Protein AF-A0AAQ6ADZ8-F1 (afdb_monomer)

Structure (mmCIF, N/CA/C/O backbone):
data_AF-A0AAQ6ADZ8-F1
#
_entry.id   AF-A0AAQ6ADZ8-F1
#
loop_
_atom_site.group_PDB
_atom_site.id
_atom_site.type_symbol
_atom_site.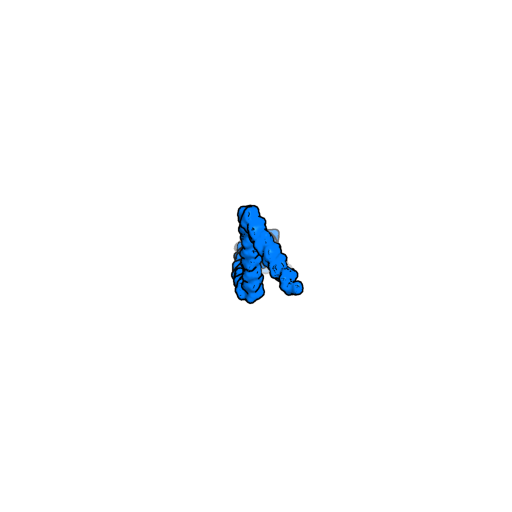label_atom_id
_atom_site.label_alt_id
_atom_site.label_comp_id
_atom_site.label_asym_id
_atom_site.label_entity_id
_atom_site.label_seq_id
_atom_site.pdbx_PDB_ins_code
_atom_site.Cartn_x
_atom_site.Cartn_y
_atom_site.Cartn_z
_atom_site.occupancy
_atom_site.B_iso_or_equiv
_atom_site.auth_seq_id
_atom_site.auth_comp_id
_atom_site.auth_asym_id
_atom_site.auth_atom_id
_atom_site.pdbx_PDB_model_num
ATOM 1 N N . ASP A 1 1 ? 62.504 -9.519 -76.474 1.00 48.78 1 ASP A N 1
ATOM 2 C CA . ASP A 1 1 ? 61.884 -9.305 -75.152 1.00 48.78 1 ASP A CA 1
ATOM 3 C C . ASP A 1 1 ? 61.407 -7.869 -75.028 1.00 48.78 1 ASP A C 1
ATOM 5 O O . ASP A 1 1 ? 62.224 -6.962 -74.942 1.00 48.78 1 ASP A O 1
ATOM 9 N N . LEU A 1 2 ? 60.096 -7.641 -75.142 1.00 58.28 2 LEU A N 1
ATOM 10 C CA . LEU A 1 2 ? 59.491 -6.314 -74.985 1.00 58.28 2 LEU A CA 1
ATOM 11 C C . LEU A 1 2 ? 58.977 -6.178 -73.548 1.00 58.28 2 LEU A C 1
ATOM 13 O O . LEU A 1 2 ? 58.287 -7.070 -73.057 1.00 58.28 2 LEU A O 1
ATOM 17 N N . SER A 1 3 ? 59.354 -5.081 -72.883 1.00 64.06 3 SER A N 1
ATOM 18 C CA . SER A 1 3 ? 59.008 -4.794 -71.485 1.00 64.06 3 SER A CA 1
ATOM 19 C C . SER A 1 3 ? 57.480 -4.812 -71.264 1.00 64.06 3 SER A C 1
ATOM 21 O O . SER A 1 3 ? 56.755 -4.289 -72.120 1.00 64.06 3 SER A O 1
ATOM 23 N N . PRO A 1 4 ? 56.974 -5.351 -70.133 1.00 62.41 4 PRO A N 1
ATOM 24 C CA . PRO A 1 4 ? 55.538 -5.474 -69.835 1.00 62.41 4 PRO A CA 1
ATOM 25 C C . PRO A 1 4 ? 54.748 -4.158 -69.904 1.00 62.41 4 PRO A C 1
ATOM 27 O O . PRO A 1 4 ? 53.533 -4.170 -70.097 1.00 62.41 4 PRO A O 1
ATOM 30 N N . ASP A 1 5 ? 55.434 -3.022 -69.796 1.00 61.78 5 ASP A N 1
ATOM 31 C CA . ASP A 1 5 ? 54.820 -1.696 -69.761 1.00 61.78 5 ASP A CA 1
ATOM 32 C C . ASP A 1 5 ? 54.239 -1.247 -71.111 1.00 61.78 5 ASP A C 1
ATOM 34 O O . ASP A 1 5 ? 53.386 -0.359 -71.153 1.00 61.78 5 ASP A O 1
ATOM 38 N N . TYR A 1 6 ? 54.634 -1.875 -72.226 1.00 58.81 6 TYR A N 1
ATOM 39 C CA . TYR A 1 6 ? 54.190 -1.447 -73.557 1.00 58.81 6 TYR A CA 1
ATOM 40 C C . TYR A 1 6 ? 52.703 -1.752 -73.820 1.00 58.81 6 TYR A C 1
ATOM 42 O O . TYR A 1 6 ? 52.016 -0.975 -74.481 1.00 58.81 6 TYR A O 1
ATOM 50 N N . PHE A 1 7 ? 52.163 -2.828 -73.235 1.00 56.88 7 PHE A N 1
ATOM 51 C CA . PHE A 1 7 ? 50.757 -3.218 -73.421 1.00 56.88 7 PHE A CA 1
ATOM 52 C C . PHE A 1 7 ? 49.764 -2.379 -72.606 1.00 56.88 7 PHE A C 1
ATOM 54 O O . PHE A 1 7 ? 48.568 -2.383 -72.900 1.00 56.88 7 PHE A O 1
ATOM 61 N N . SER A 1 8 ? 50.238 -1.629 -71.610 1.00 57.22 8 SER A N 1
ATOM 62 C CA . SER A 1 8 ? 49.377 -0.757 -70.802 1.00 57.22 8 SER A CA 1
ATOM 63 C C . SER A 1 8 ? 48.988 0.529 -71.536 1.00 57.22 8 SER A C 1
ATOM 65 O O . SER A 1 8 ? 47.927 1.093 -71.274 1.00 57.22 8 SER A O 1
ATOM 67 N N . ILE A 1 9 ? 49.816 0.994 -72.477 1.00 58.06 9 ILE A N 1
ATOM 68 C CA . ILE A 1 9 ? 49.636 2.298 -73.132 1.00 58.06 9 ILE A CA 1
ATOM 69 C C . ILE A 1 9 ? 48.675 2.194 -74.326 1.00 58.06 9 ILE A C 1
ATOM 71 O O . ILE A 1 9 ? 47.894 3.111 -74.560 1.00 58.06 9 ILE A O 1
ATOM 75 N N . THR A 1 10 ? 48.652 1.062 -75.037 1.00 57.38 10 THR A N 1
ATOM 76 C CA . THR A 1 10 ? 47.863 0.882 -76.274 1.00 57.38 10 THR A CA 1
ATOM 77 C C . THR A 1 10 ? 46.384 0.556 -76.045 1.00 57.38 10 THR A C 1
ATOM 79 O O . THR A 1 10 ? 45.618 0.474 -77.004 1.00 57.38 10 THR A O 1
ATOM 82 N N . SER A 1 11 ? 45.957 0.353 -74.797 1.00 66.56 11 SER A N 1
ATOM 83 C CA . SER A 1 11 ? 44.555 0.063 -74.497 1.00 66.56 11 SER A CA 1
ATOM 84 C C . SER A 1 11 ? 43.722 1.350 -74.621 1.00 66.56 11 SER A C 1
ATOM 86 O O . SER A 1 11 ? 44.025 2.319 -73.916 1.00 66.56 11 SER A O 1
ATOM 88 N N . PRO A 1 12 ? 42.694 1.415 -75.495 1.00 57.69 12 PRO A N 1
ATOM 89 C CA . PRO A 1 12 ? 41.875 2.608 -75.698 1.00 57.69 12 PRO A CA 1
ATOM 90 C C . PRO A 1 12 ? 41.048 2.873 -74.433 1.00 57.69 12 PRO A C 1
ATOM 92 O O . PRO A 1 12 ? 39.955 2.350 -74.238 1.00 57.69 12 PRO A O 1
ATOM 95 N N . GLY A 1 13 ? 41.642 3.644 -73.526 1.00 64.50 13 GLY A N 1
ATOM 96 C CA . GLY A 1 13 ? 41.134 3.906 -72.183 1.00 64.50 13 GLY A CA 1
ATOM 97 C C . GLY A 1 13 ? 42.214 4.030 -71.103 1.00 64.50 13 GLY A C 1
ATOM 98 O O . GLY A 1 13 ? 41.888 4.399 -69.976 1.00 64.50 13 GLY A O 1
ATOM 99 N N . SER A 1 14 ? 43.486 3.783 -71.438 1.00 62.22 14 SER A N 1
ATOM 100 C CA . SER A 1 14 ? 44.653 3.998 -70.564 1.00 62.22 14 SER A CA 1
ATOM 101 C C . SER A 1 14 ? 44.899 5.479 -70.229 1.00 62.22 14 SER A C 1
ATOM 103 O O . SER A 1 14 ? 45.468 5.790 -69.186 1.00 62.22 14 SER A O 1
ATOM 105 N N . HIS A 1 15 ? 44.423 6.399 -71.077 1.00 70.69 15 HIS A N 1
ATOM 106 C CA . HIS A 1 15 ? 44.552 7.854 -70.909 1.00 70.69 15 HIS A CA 1
ATOM 107 C C . HIS A 1 15 ? 43.302 8.538 -70.325 1.00 70.69 15 HIS A C 1
ATOM 109 O O . HIS A 1 15 ? 43.251 9.764 -70.240 1.00 70.69 15 HIS A O 1
ATOM 115 N N . LEU A 1 16 ? 42.277 7.77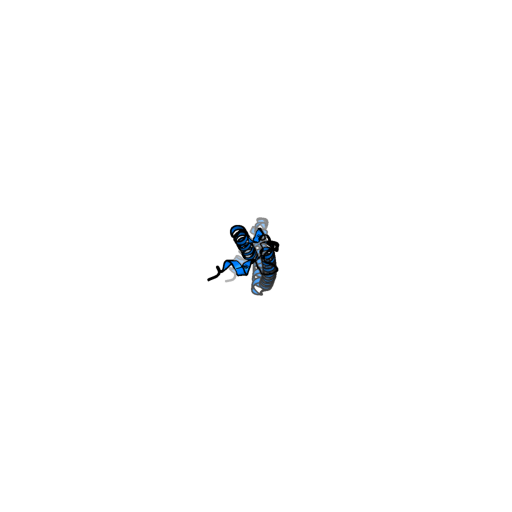9 -69.918 1.00 79.12 16 LEU A N 1
ATOM 116 C CA . LEU A 1 16 ? 41.063 8.339 -69.319 1.00 79.12 16 LEU A CA 1
ATOM 117 C C . LEU A 1 16 ? 41.241 8.498 -67.803 1.00 79.12 16 LEU A C 1
ATOM 119 O O . LEU A 1 16 ? 41.399 7.511 -67.081 1.00 79.12 16 LEU A O 1
ATOM 123 N N . ILE A 1 17 ? 41.154 9.735 -67.305 1.00 76.94 17 ILE A N 1
ATOM 124 C CA . ILE A 1 17 ? 41.085 10.011 -65.865 1.00 76.94 17 ILE A CA 1
ATOM 125 C C . ILE A 1 17 ? 39.789 9.394 -65.334 1.00 76.94 17 ILE A C 1
ATOM 127 O O . ILE A 1 17 ? 38.689 9.874 -65.610 1.00 76.94 17 ILE A O 1
ATOM 131 N N . ARG A 1 18 ? 39.907 8.308 -64.568 1.00 78.94 18 ARG A N 1
ATOM 132 C CA . ARG A 1 18 ? 38.758 7.719 -63.878 1.00 78.94 18 ARG A CA 1
ATOM 133 C C . ARG A 1 18 ? 38.367 8.631 -62.715 1.00 78.94 18 ARG A C 1
ATOM 135 O O . ARG A 1 18 ? 39.243 8.986 -61.925 1.00 78.94 18 ARG A O 1
ATOM 142 N N . PRO A 1 19 ? 37.081 8.985 -62.556 1.00 77.00 19 PRO A N 1
ATOM 143 C CA . PRO A 1 19 ? 36.651 9.744 -61.393 1.00 77.00 19 PRO A CA 1
ATOM 144 C C . PRO A 1 19 ? 36.928 8.927 -60.125 1.00 77.00 19 PRO A C 1
ATOM 146 O O . PRO A 1 19 ? 36.342 7.864 -59.906 1.00 77.00 19 PRO A O 1
ATOM 149 N N . HIS A 1 20 ? 37.847 9.420 -59.296 1.00 72.50 20 HIS A N 1
ATOM 150 C CA . HIS A 1 20 ? 38.142 8.840 -57.994 1.00 72.50 20 HIS A CA 1
ATOM 151 C C . HIS A 1 20 ? 36.997 9.194 -57.045 1.00 72.50 20 HIS A C 1
ATOM 153 O O . HIS A 1 20 ? 36.815 10.359 -56.696 1.00 72.50 20 HIS A O 1
ATOM 159 N N . LYS A 1 21 ? 36.202 8.201 -56.633 1.00 77.06 21 LYS A N 1
ATOM 160 C CA . LYS A 1 21 ? 35.171 8.411 -55.612 1.00 77.06 21 LYS A CA 1
ATOM 161 C C . LYS A 1 21 ? 35.890 8.698 -54.290 1.00 77.06 21 LYS A C 1
ATOM 163 O O . LYS A 1 21 ? 36.563 7.793 -53.792 1.00 77.06 21 LYS A O 1
ATOM 168 N N . PRO A 1 22 ? 35.805 9.917 -53.725 1.00 74.62 22 PRO A N 1
ATOM 169 C CA . PRO A 1 22 ? 36.390 10.166 -52.418 1.00 74.62 22 PRO A CA 1
ATOM 170 C C . PRO A 1 22 ? 35.740 9.211 -51.417 1.00 74.62 22 PRO A C 1
ATOM 172 O O . PRO A 1 22 ? 34.522 9.008 -51.450 1.00 74.62 22 PRO A O 1
ATOM 175 N N . LEU A 1 23 ? 36.549 8.588 -50.556 1.00 73.00 23 LEU A N 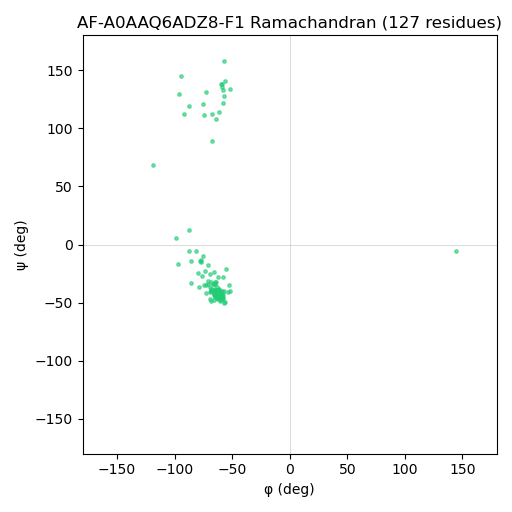1
ATOM 176 C CA . LEU A 1 23 ? 35.993 7.765 -49.489 1.00 73.00 23 LEU A CA 1
ATOM 177 C C . LEU A 1 23 ? 35.067 8.638 -48.645 1.00 73.00 23 LEU A C 1
ATOM 179 O O . LEU A 1 23 ? 35.430 9.748 -48.256 1.00 73.00 23 LEU A O 1
ATOM 183 N N . ASN A 1 24 ? 33.873 8.121 -48.355 1.00 74.44 24 ASN A N 1
ATOM 184 C CA . ASN A 1 24 ? 32.940 8.803 -47.474 1.00 74.44 24 ASN A CA 1
ATOM 185 C C . ASN A 1 24 ? 33.645 9.012 -46.120 1.00 74.44 24 ASN A C 1
ATOM 187 O O . ASN A 1 24 ? 34.062 8.016 -45.522 1.00 74.44 24 ASN A O 1
ATOM 191 N N . PRO A 1 25 ? 33.789 10.256 -45.627 1.00 69.38 25 PRO A N 1
ATOM 192 C CA . PRO A 1 25 ? 34.553 10.560 -44.416 1.00 69.38 25 PRO A CA 1
ATOM 193 C C . PRO A 1 25 ? 34.038 9.811 -43.177 1.00 69.38 25 PRO A C 1
ATOM 195 O O . PRO A 1 25 ? 34.831 9.452 -42.308 1.00 69.38 25 PRO A O 1
ATOM 198 N N . ILE A 1 26 ? 32.743 9.471 -43.144 1.00 65.56 26 ILE A N 1
ATOM 199 C CA . ILE A 1 26 ? 32.117 8.640 -42.099 1.00 65.56 26 ILE A CA 1
ATOM 200 C C . ILE A 1 26 ? 32.680 7.210 -42.111 1.00 65.56 26 ILE A C 1
ATOM 202 O O . ILE A 1 26 ? 32.835 6.579 -41.070 1.00 65.56 26 ILE A O 1
ATOM 206 N N . THR A 1 27 ? 33.015 6.695 -43.293 1.00 67.69 27 THR A N 1
ATOM 207 C CA . THR A 1 27 ? 33.605 5.360 -43.474 1.00 67.69 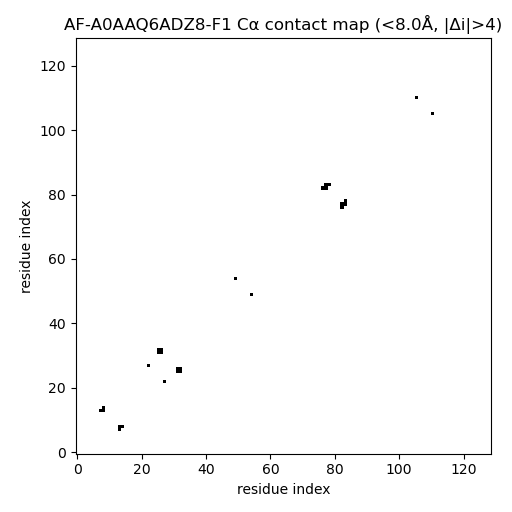27 THR A CA 1
ATOM 208 C C . THR A 1 27 ? 35.130 5.380 -43.597 1.00 67.69 27 THR A C 1
ATOM 210 O O . THR A 1 27 ? 35.759 4.345 -43.419 1.00 67.69 27 THR A O 1
ATOM 213 N N . ALA A 1 28 ? 35.746 6.529 -43.871 1.00 72.81 28 ALA A N 1
ATOM 214 C CA . ALA A 1 28 ? 37.194 6.649 -44.023 1.00 72.81 28 ALA A CA 1
ATOM 215 C C . ALA A 1 28 ? 37.920 6.588 -42.670 1.00 72.81 28 ALA A C 1
ATOM 217 O O . ALA A 1 28 ? 39.013 6.034 -42.573 1.00 72.81 28 ALA A O 1
ATOM 218 N N . SER A 1 29 ? 37.305 7.129 -41.612 1.00 85.06 29 SER A N 1
ATOM 219 C CA . SER A 1 29 ? 37.863 7.097 -40.260 1.00 85.06 29 SER A CA 1
ATOM 220 C C . SER A 1 29 ? 37.368 5.877 -39.486 1.00 85.06 29 SER A C 1
ATOM 222 O O . SER A 1 29 ? 36.200 5.794 -39.103 1.00 85.06 29 SER A O 1
ATOM 224 N N . LYS A 1 30 ? 38.275 4.938 -39.196 1.00 85.25 30 LYS A N 1
ATOM 225 C CA . LYS A 1 30 ? 37.992 3.767 -38.347 1.00 85.25 30 LYS A CA 1
ATOM 226 C C . LYS A 1 30 ? 37.489 4.175 -36.956 1.00 85.25 30 LYS A C 1
ATOM 228 O O . LYS A 1 30 ? 36.521 3.600 -36.471 1.00 85.25 30 LYS A O 1
ATOM 233 N N . SER A 1 31 ? 38.078 5.224 -36.378 1.00 89.50 31 SER A N 1
ATOM 234 C CA . SER A 1 31 ? 37.657 5.780 -35.086 1.00 89.50 31 SER A CA 1
ATOM 235 C C . SER A 1 31 ? 36.203 6.267 -35.116 1.00 89.50 31 SER A C 1
ATOM 237 O O . SER A 1 31 ? 35.432 5.967 -34.207 1.00 89.50 31 SER A O 1
ATOM 239 N N . HIS A 1 32 ? 35.787 6.945 -36.192 1.00 89.44 32 HIS A N 1
ATOM 240 C CA . HIS A 1 32 ? 34.403 7.402 -36.332 1.00 89.44 32 HIS A CA 1
ATOM 241 C C . HIS A 1 32 ? 33.416 6.229 -36.449 1.00 89.44 32 HIS A C 1
ATOM 243 O O . HIS A 1 32 ? 32.348 6.244 -35.833 1.00 89.44 32 HIS A O 1
ATOM 249 N N . GLN A 1 33 ? 33.783 5.179 -37.192 1.00 89.69 33 GLN A N 1
ATOM 250 C CA . GLN A 1 33 ? 32.962 3.971 -37.290 1.00 89.69 33 GLN A CA 1
ATOM 251 C C . GLN A 1 33 ? 32.823 3.243 -35.946 1.00 89.69 33 GLN A C 1
ATOM 253 O O . GLN A 1 33 ? 31.742 2.753 -35.620 1.00 89.69 33 GLN A O 1
ATOM 258 N N . GLU A 1 34 ? 33.912 3.136 -35.185 1.00 90.88 34 GLU A N 1
ATOM 259 C CA . GLU A 1 34 ? 33.921 2.500 -33.864 1.00 90.88 34 GLU A CA 1
ATOM 260 C C . GLU A 1 34 ? 33.041 3.268 -32.880 1.00 90.88 34 GLU A C 1
ATOM 262 O O . GLU A 1 34 ? 32.181 2.658 -32.244 1.00 90.88 34 GLU A O 1
ATOM 267 N N . LEU A 1 35 ? 33.145 4.600 -32.865 1.00 91.38 35 LEU A N 1
ATOM 268 C CA . LEU A 1 35 ? 32.268 5.458 -32.071 1.00 91.38 35 LEU A CA 1
ATOM 269 C C . LEU A 1 35 ? 30.789 5.259 -32.437 1.00 91.38 35 LEU A C 1
ATOM 271 O O . LEU A 1 35 ? 29.945 5.109 -31.556 1.00 91.38 35 LEU A O 1
ATOM 275 N N . HIS A 1 36 ? 30.456 5.210 -33.731 1.00 91.50 36 HIS A N 1
ATOM 276 C CA . HIS A 1 36 ? 29.078 4.979 -34.175 1.00 91.50 36 HIS A CA 1
ATOM 277 C C . HIS A 1 36 ? 28.535 3.623 -33.696 1.00 91.50 36 HIS A C 1
ATOM 279 O O . HIS A 1 36 ? 27.407 3.537 -33.203 1.00 91.50 36 HIS A O 1
ATOM 285 N N . LYS A 1 37 ? 29.346 2.562 -33.802 1.00 92.62 37 LYS A N 1
ATOM 286 C CA . LYS A 1 37 ? 28.994 1.224 -33.304 1.00 92.62 37 LYS A CA 1
ATOM 287 C C . LYS A 1 37 ? 28.786 1.234 -31.791 1.00 92.62 37 LYS A C 1
ATOM 289 O O . LYS A 1 37 ? 27.804 0.669 -31.314 1.00 92.62 37 LYS A O 1
ATOM 294 N N . GLU A 1 38 ? 29.668 1.887 -31.041 1.00 91.50 38 GLU A N 1
ATOM 295 C CA . GLU A 1 38 ? 29.564 1.987 -29.586 1.00 91.50 38 GLU A CA 1
ATOM 296 C C . GLU A 1 38 ? 28.307 2.748 -29.151 1.00 91.50 38 GLU A C 1
ATOM 298 O O . GLU A 1 38 ? 27.566 2.253 -28.302 1.00 91.50 38 GLU A O 1
ATOM 303 N N . LEU A 1 39 ? 28.006 3.890 -29.777 1.00 92.06 39 LEU A N 1
ATOM 304 C CA . LEU A 1 39 ? 26.799 4.673 -29.496 1.00 92.06 39 LEU A CA 1
ATOM 305 C C . LEU A 1 39 ? 25.524 3.860 -29.735 1.00 92.06 39 LEU A C 1
ATOM 307 O O . LEU A 1 39 ? 24.649 3.823 -28.868 1.00 92.06 39 LEU A O 1
ATOM 311 N N . GLN A 1 40 ? 25.435 3.147 -30.863 1.00 89.19 40 GLN A N 1
ATOM 312 C CA . GLN A 1 40 ? 24.303 2.254 -31.126 1.00 89.19 40 GLN A CA 1
ATOM 313 C C . GLN A 1 40 ? 24.193 1.139 -30.081 1.00 89.19 40 GLN A C 1
ATOM 315 O O . GLN A 1 40 ? 23.091 0.810 -29.641 1.00 89.19 40 GLN A O 1
ATOM 320 N N . MET A 1 41 ? 25.316 0.536 -29.686 1.00 86.12 41 MET A N 1
ATOM 321 C CA . MET A 1 41 ? 25.333 -0.521 -28.674 1.00 86.12 41 MET A CA 1
ATOM 322 C C . MET A 1 41 ? 24.919 0.008 -27.301 1.00 86.12 41 MET A C 1
ATOM 324 O O . MET A 1 41 ? 24.155 -0.655 -26.604 1.00 86.12 41 MET A O 1
ATOM 328 N N . THR A 1 42 ? 25.369 1.201 -26.920 1.00 84.12 42 THR A N 1
ATOM 329 C CA . THR A 1 42 ? 25.000 1.860 -25.664 1.00 84.12 42 THR A CA 1
ATOM 330 C C . THR A 1 42 ? 23.526 2.229 -25.647 1.00 84.12 42 THR A C 1
ATOM 332 O O . THR A 1 42 ? 22.838 1.841 -24.710 1.00 84.12 42 THR A O 1
ATOM 335 N N . HIS A 1 43 ? 23.005 2.853 -26.703 1.00 83.25 43 HIS A N 1
ATOM 336 C CA . HIS A 1 43 ? 21.577 3.154 -26.818 1.00 83.25 43 HIS A CA 1
ATOM 337 C C . HIS A 1 43 ? 20.721 1.883 -26.734 1.00 83.25 43 HIS A C 1
ATOM 339 O O . HIS A 1 43 ? 19.826 1.797 -25.900 1.00 83.25 43 HIS A O 1
ATOM 345 N N . LYS A 1 44 ? 21.088 0.826 -27.471 1.00 77.88 44 LYS A N 1
ATOM 346 C CA . LYS A 1 44 ? 20.421 -0.483 -27.380 1.00 77.88 44 LYS A CA 1
ATOM 347 C C . LYS A 1 44 ? 20.537 -1.130 -26.000 1.00 77.88 44 LYS A C 1
ATOM 349 O O . LYS A 1 44 ? 19.706 -1.96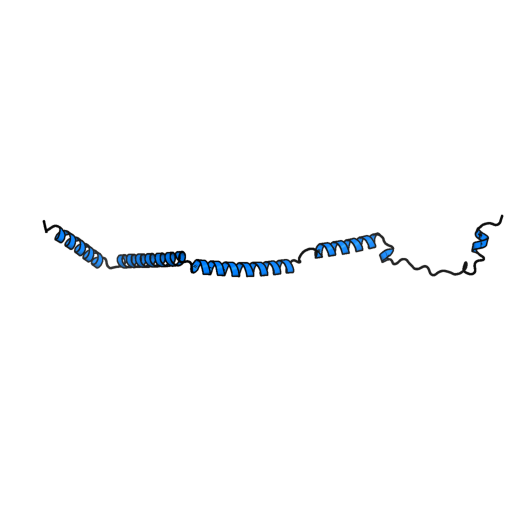3 -25.672 1.00 77.88 44 LYS A O 1
ATOM 354 N N . ARG A 1 45 ? 21.581 -0.857 -25.213 1.00 75.00 45 ARG A N 1
ATOM 355 C CA . ARG A 1 45 ? 21.711 -1.364 -23.833 1.00 75.00 45 ARG A CA 1
ATOM 356 C C . ARG A 1 45 ? 20.857 -0.562 -22.854 1.00 75.00 45 ARG A C 1
ATOM 358 O O . ARG A 1 45 ? 20.282 -1.165 -21.955 1.00 75.00 45 ARG A O 1
ATOM 365 N N . LEU A 1 46 ? 20.742 0.750 -23.050 1.00 69.38 46 LEU A N 1
ATOM 366 C CA . LEU A 1 46 ? 19.871 1.623 -22.259 1.00 69.38 46 LEU A CA 1
ATOM 367 C C . LEU A 1 46 ? 18.388 1.320 -22.528 1.00 69.38 46 LEU A C 1
ATOM 369 O O . LEU A 1 46 ? 17.612 1.193 -21.586 1.00 69.38 46 LEU A O 1
ATOM 373 N N . ASP A 1 47 ? 18.028 1.057 -23.785 1.00 66.69 47 ASP A N 1
ATOM 374 C CA . ASP A 1 47 ? 16.665 0.695 -24.201 1.00 66.69 47 ASP A CA 1
ATOM 375 C C . ASP A 1 47 ? 16.263 -0.748 -23.841 1.00 66.69 47 ASP A C 1
ATOM 377 O O . ASP A 1 47 ? 15.098 -1.125 -23.964 1.00 66.69 47 ASP A O 1
ATOM 381 N N . ARG A 1 48 ? 17.205 -1.591 -23.391 1.00 65.06 48 ARG A N 1
ATOM 382 C CA . ARG A 1 48 ? 16.903 -2.956 -22.912 1.00 65.06 48 ARG A CA 1
ATOM 383 C C . ARG A 1 48 ? 16.304 -2.975 -21.505 1.00 65.06 48 ARG A C 1
ATOM 385 O O . ARG A 1 48 ? 15.797 -4.015 -21.085 1.00 65.06 48 ARG A O 1
ATOM 392 N N . GLY A 1 49 ? 16.370 -1.863 -20.774 1.00 68.81 49 GLY A N 1
ATOM 393 C CA . GLY A 1 49 ? 15.722 -1.701 -19.478 1.00 68.81 49 GLY A CA 1
ATOM 394 C C . GLY A 1 49 ? 14.356 -1.039 -19.616 1.00 68.81 49 GLY A C 1
ATOM 395 O O . GLY A 1 49 ? 14.173 -0.145 -20.437 1.00 68.81 49 GLY A O 1
ATOM 396 N N . LYS A 1 50 ? 13.393 -1.428 -18.770 1.00 76.38 50 LYS A N 1
ATOM 397 C CA . LYS A 1 50 ? 12.166 -0.635 -18.615 1.00 76.38 50 LYS A CA 1
ATOM 398 C C . LYS A 1 50 ? 12.564 0.774 -18.194 1.00 76.38 50 LYS A C 1
ATOM 400 O O . LYS A 1 50 ? 13.289 0.920 -17.201 1.00 76.38 50 LYS A O 1
ATOM 405 N N . THR A 1 51 ? 12.078 1.779 -18.917 1.00 83.44 51 THR A N 1
ATOM 406 C CA . THR A 1 51 ? 12.309 3.181 -18.556 1.00 83.44 51 THR A CA 1
ATOM 407 C C . THR A 1 51 ? 11.796 3.444 -17.142 1.00 83.44 51 THR A C 1
ATOM 409 O O . THR A 1 51 ? 10.932 2.719 -16.634 1.00 83.44 51 THR A O 1
ATOM 412 N N . GLU A 1 52 ? 12.303 4.483 -16.482 1.00 86.06 52 GLU A N 1
ATOM 413 C CA . GLU A 1 52 ? 11.829 4.849 -15.142 1.00 86.06 52 GLU A CA 1
ATOM 414 C C . GLU A 1 52 ? 10.309 5.037 -15.113 1.00 86.06 52 GLU A C 1
ATOM 416 O O . GLU A 1 52 ? 9.635 4.524 -14.220 1.00 86.06 52 GLU A O 1
ATOM 421 N N . LEU A 1 53 ? 9.755 5.668 -16.155 1.00 89.00 53 LEU A N 1
ATOM 422 C CA .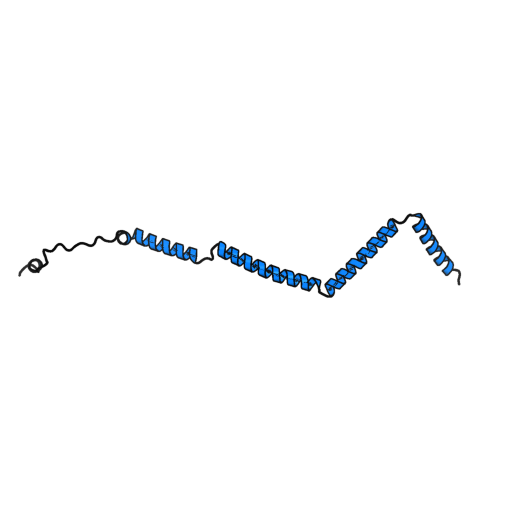 LEU A 1 53 ? 8.315 5.839 -16.319 1.00 89.00 53 LEU A CA 1
ATOM 423 C C . LEU A 1 53 ? 7.580 4.498 -16.443 1.00 89.00 53 LEU A C 1
ATOM 425 O O . LEU A 1 53 ? 6.569 4.294 -15.774 1.00 89.00 53 LEU A O 1
ATOM 429 N N . GLN A 1 54 ? 8.075 3.562 -17.259 1.00 88.62 54 GLN A N 1
ATOM 430 C CA . GLN A 1 54 ? 7.473 2.229 -17.370 1.00 88.62 54 GLN A CA 1
ATOM 431 C C . GLN A 1 54 ? 7.502 1.491 -16.030 1.00 88.62 54 GLN A C 1
ATOM 433 O O . GLN A 1 54 ? 6.487 0.934 -15.615 1.00 88.62 54 GLN A O 1
ATOM 438 N N . ARG A 1 55 ? 8.628 1.546 -15.310 1.00 90.44 55 ARG A N 1
ATOM 439 C CA . ARG A 1 55 ? 8.764 0.952 -13.974 1.00 90.44 55 ARG A CA 1
ATOM 440 C C . ARG A 1 55 ? 7.791 1.582 -12.975 1.00 90.44 55 ARG A C 1
ATOM 442 O O . ARG A 1 55 ? 7.159 0.861 -12.207 1.00 90.44 55 ARG A O 1
ATOM 449 N N . ALA A 1 56 ? 7.632 2.904 -13.007 1.00 94.25 56 ALA A N 1
ATOM 450 C CA . ALA A 1 56 ? 6.691 3.627 -12.154 1.00 94.25 56 ALA A CA 1
ATOM 451 C C . ALA A 1 56 ? 5.230 3.264 -12.469 1.00 94.25 56 ALA A C 1
ATOM 453 O O . ALA A 1 56 ? 4.444 3.024 -11.552 1.00 94.25 56 ALA A O 1
ATOM 454 N N . LEU A 1 57 ? 4.865 3.161 -13.751 1.00 95.31 57 LEU A N 1
ATOM 455 C CA . LEU A 1 57 ? 3.524 2.746 -14.173 1.00 95.31 57 LEU A CA 1
ATOM 456 C C . LEU A 1 57 ? 3.217 1.299 -13.777 1.00 95.31 57 LEU A C 1
ATOM 458 O O . LEU A 1 57 ? 2.114 1.011 -13.314 1.00 95.31 57 LEU A O 1
ATOM 462 N N . GLU A 1 58 ? 4.175 0.386 -13.928 1.00 94.06 58 GLU A N 1
ATOM 463 C CA . GLU A 1 58 ? 4.027 -1.001 -13.482 1.00 94.06 58 GLU A CA 1
ATOM 464 C C . GLU A 1 58 ? 3.888 -1.108 -11.967 1.00 94.06 58 GLU A C 1
ATOM 466 O O . GLU A 1 58 ? 2.981 -1.794 -11.491 1.00 94.06 58 GLU A O 1
ATOM 471 N N . LYS A 1 59 ? 4.730 -0.383 -11.218 1.00 94.94 59 LYS A N 1
ATOM 472 C CA . LYS A 1 59 ? 4.645 -0.289 -9.759 1.00 94.94 59 LYS A CA 1
ATOM 473 C C . LYS A 1 59 ? 3.266 0.211 -9.331 1.00 94.94 59 LYS A C 1
ATOM 475 O O . LYS A 1 59 ? 2.598 -0.464 -8.556 1.00 94.94 59 LYS A O 1
ATOM 480 N N . ARG A 1 60 ? 2.780 1.308 -9.923 1.00 96.00 60 ARG A N 1
ATOM 481 C CA . ARG A 1 60 ? 1.442 1.855 -9.646 1.00 96.00 60 ARG A CA 1
ATOM 482 C C . ARG A 1 60 ? 0.331 0.844 -9.939 1.00 96.00 60 ARG A C 1
ATOM 484 O O . ARG A 1 60 ? -0.572 0.674 -9.124 1.00 96.00 60 ARG A O 1
ATOM 491 N N . LYS A 1 61 ? 0.381 0.153 -11.084 1.00 96.00 61 LYS A N 1
ATOM 492 C CA . LYS A 1 61 ? -0.604 -0.889 -11.438 1.00 96.00 61 LYS A CA 1
ATOM 493 C C . LYS A 1 61 ? -0.570 -2.067 -10.462 1.00 96.00 61 LYS A C 1
ATOM 495 O O . LYS A 1 61 ? -1.607 -2.668 -10.185 1.00 96.00 61 LYS A O 1
ATOM 500 N N . TRP A 1 62 ? 0.609 -2.443 -9.974 1.00 95.81 62 TRP A N 1
ATOM 501 C CA . TRP A 1 62 ? 0.753 -3.491 -8.967 1.00 95.81 62 TRP A CA 1
ATOM 502 C C . TRP A 1 62 ? 0.186 -3.046 -7.616 1.00 95.81 62 TRP A C 1
ATOM 504 O O . TRP A 1 62 ? -0.655 -3.746 -7.061 1.00 95.81 62 TRP A O 1
ATOM 514 N N . GLU A 1 63 ? 0.542 -1.850 -7.146 1.00 95.38 63 GLU A N 1
ATOM 515 C CA . GLU A 1 63 ? 0.032 -1.272 -5.895 1.00 95.38 63 GLU A CA 1
ATOM 516 C C . GLU A 1 63 ? -1.494 -1.142 -5.900 1.00 95.38 63 GLU A C 1
ATOM 518 O O . GLU A 1 63 ? -2.144 -1.508 -4.925 1.00 95.38 63 GLU A O 1
ATOM 523 N N . GLN A 1 64 ? -2.087 -0.699 -7.012 1.00 93.31 64 GLN A N 1
ATOM 524 C CA . GLN A 1 64 ? -3.544 -0.620 -7.154 1.00 93.31 64 GLN A CA 1
ATOM 525 C C . GLN A 1 64 ? -4.219 -1.992 -7.023 1.00 93.31 64 GLN A C 1
ATOM 527 O O . GLN A 1 64 ? -5.216 -2.116 -6.312 1.00 93.31 64 GLN A O 1
ATOM 532 N N . ARG A 1 65 ? -3.664 -3.033 -7.660 1.00 91.75 65 ARG A N 1
ATOM 533 C CA . ARG A 1 65 ? -4.190 -4.405 -7.549 1.00 91.75 65 ARG A CA 1
ATOM 534 C C . ARG A 1 65 ? -4.043 -4.960 -6.135 1.00 91.75 65 ARG A C 1
ATOM 536 O O . ARG A 1 65 ? -4.982 -5.553 -5.612 1.00 91.75 65 ARG A O 1
ATOM 543 N N . MET A 1 66 ? -2.892 -4.732 -5.507 1.00 92.44 66 MET A N 1
ATOM 544 C CA . MET A 1 66 ? -2.645 -5.166 -4.133 1.00 92.44 66 MET A CA 1
ATOM 545 C C . MET A 1 66 ? -3.562 -4.460 -3.139 1.00 92.44 66 MET A C 1
ATOM 547 O O . MET A 1 66 ? -4.092 -5.112 -2.245 1.00 92.44 66 MET A O 1
ATOM 551 N N . LYS A 1 67 ? -3.806 -3.156 -3.318 1.00 92.81 67 LYS A N 1
ATOM 552 C CA . LYS A 1 67 ? -4.751 -2.402 -2.490 1.00 92.81 67 LYS A CA 1
ATOM 553 C C . LYS A 1 67 ? -6.160 -2.979 -2.597 1.00 92.81 67 LYS A C 1
ATOM 555 O O . LYS A 1 67 ? -6.757 -3.272 -1.573 1.00 92.81 67 LYS A O 1
ATOM 560 N N . ALA A 1 68 ? -6.652 -3.220 -3.813 1.00 83.12 68 ALA A N 1
ATOM 561 C CA . ALA A 1 68 ? -7.978 -3.807 -4.012 1.00 83.12 68 ALA A CA 1
ATOM 562 C C . ALA A 1 68 ? -8.110 -5.189 -3.342 1.00 83.12 68 ALA A C 1
ATOM 564 O O . ALA A 1 68 ? -9.090 -5.450 -2.648 1.00 83.12 68 ALA A O 1
ATOM 565 N N . SER A 1 69 ? -7.095 -6.051 -3.483 1.00 83.88 69 SER A N 1
ATOM 566 C CA . SER A 1 69 ? -7.078 -7.365 -2.828 1.00 83.88 69 SER A CA 1
ATOM 567 C C . SER A 1 69 ? -7.022 -7.264 -1.303 1.00 83.88 69 SER A C 1
ATOM 569 O O . SER A 1 69 ? -7.653 -8.064 -0.613 1.00 83.88 69 SER A O 1
ATOM 571 N N . ARG A 1 70 ? -6.256 -6.309 -0.769 1.00 86.81 70 ARG A N 1
ATOM 572 C CA . ARG A 1 70 ? -6.123 -6.088 0.672 1.00 86.81 70 ARG A CA 1
ATOM 573 C C . ARG A 1 70 ? -7.417 -5.544 1.269 1.00 86.81 70 ARG A C 1
ATOM 575 O O . ARG A 1 70 ? -7.879 -6.100 2.257 1.00 86.81 70 ARG A O 1
ATOM 582 N N . ASP A 1 71 ? -8.025 -4.542 0.639 1.00 83.38 71 ASP A N 1
ATOM 583 C CA . ASP A 1 71 ? -9.300 -3.960 1.069 1.00 83.38 71 ASP A CA 1
ATOM 584 C C . ASP A 1 71 ? -10.409 -5.031 1.073 1.00 83.38 71 ASP A C 1
ATOM 586 O O . ASP A 1 71 ? -11.180 -5.134 2.027 1.00 83.38 71 ASP A O 1
ATOM 590 N N . GLN A 1 72 ? -10.447 -5.907 0.059 1.00 79.38 72 GLN A N 1
ATOM 591 C CA . GLN A 1 72 ? -11.381 -7.038 0.019 1.00 79.38 72 GLN A CA 1
ATOM 592 C C . GLN A 1 72 ? -11.111 -8.057 1.138 1.00 79.38 72 GLN A C 1
ATOM 594 O O . GLN A 1 72 ? -12.044 -8.575 1.752 1.00 79.38 72 GLN A O 1
ATOM 599 N N . GLN A 1 73 ? -9.841 -8.350 1.433 1.00 80.69 73 GLN A N 1
ATOM 600 C CA . GLN A 1 73 ? -9.484 -9.263 2.516 1.00 80.69 73 GLN A CA 1
ATOM 601 C C . GLN A 1 73 ? -9.809 -8.670 3.895 1.00 80.69 73 GLN A C 1
ATOM 603 O O . GLN A 1 73 ? -10.265 -9.402 4.771 1.00 80.69 73 GLN A O 1
ATOM 608 N N . GLU A 1 74 ? -9.599 -7.369 4.098 1.00 81.81 74 GLU A N 1
ATOM 609 C CA . GLU A 1 74 ? -9.988 -6.653 5.317 1.00 81.81 74 GLU A CA 1
ATOM 610 C C . GLU A 1 74 ? -11.513 -6.637 5.481 1.00 81.81 74 GLU A C 1
ATOM 612 O O . GLU A 1 74 ? -12.005 -6.990 6.550 1.00 81.81 74 GLU A O 1
ATOM 617 N N . ALA A 1 75 ? -12.274 -6.362 4.418 1.00 76.50 75 ALA A N 1
ATOM 618 C CA . ALA A 1 75 ? -13.735 -6.445 4.448 1.00 76.50 75 ALA A CA 1
ATOM 619 C C . ALA A 1 75 ? -14.226 -7.854 4.823 1.00 76.50 75 ALA A C 1
ATOM 621 O O . ALA A 1 75 ? -15.070 -7.996 5.704 1.00 76.50 75 ALA A O 1
ATOM 622 N N . ASN A 1 76 ? -13.644 -8.901 4.233 1.00 74.06 76 ASN A N 1
ATOM 623 C CA . ASN A 1 76 ? -13.982 -10.289 4.561 1.00 74.06 76 ASN A CA 1
ATOM 624 C C . ASN A 1 76 ? -13.584 -10.682 5.995 1.00 74.06 76 ASN A C 1
ATOM 626 O O . ASN A 1 76 ? -14.262 -11.474 6.645 1.00 74.06 76 ASN A O 1
ATOM 630 N N . LYS A 1 77 ? -12.481 -10.136 6.517 1.00 75.50 77 LYS A N 1
ATOM 631 C CA . LYS A 1 77 ? -12.099 -10.323 7.924 1.00 75.50 77 LYS A CA 1
ATOM 632 C C . LYS A 1 77 ? -13.096 -9.639 8.855 1.00 75.50 77 LYS A C 1
ATOM 634 O O . LYS A 1 77 ? -13.469 -10.237 9.858 1.00 75.50 77 LYS A O 1
ATOM 639 N N . ASN A 1 78 ? -13.569 -8.449 8.495 1.00 72.44 78 ASN A N 1
ATOM 640 C CA . ASN A 1 78 ? -14.566 -7.709 9.265 1.00 72.44 78 ASN A CA 1
ATOM 641 C C . ASN A 1 78 ? -15.952 -8.380 9.236 1.00 72.44 78 ASN A C 1
ATOM 643 O O . ASN A 1 78 ? -16.739 -8.221 10.165 1.00 72.44 78 ASN A O 1
ATOM 647 N N . THR A 1 79 ? -16.260 -9.174 8.207 1.00 78.50 79 THR A N 1
ATOM 648 C CA . THR A 1 79 ? -17.494 -9.977 8.154 1.00 78.50 79 THR A CA 1
ATOM 649 C C . THR A 1 79 ? -17.358 -11.356 8.800 1.00 78.50 79 THR A C 1
ATOM 651 O O . THR A 1 79 ? -18.360 -12.057 8.937 1.00 78.50 79 THR A O 1
ATOM 654 N N . SER A 1 80 ? -16.154 -11.750 9.231 1.00 88.38 80 SER A N 1
ATOM 655 C CA . SER A 1 80 ? -15.926 -13.039 9.885 1.00 88.38 80 SER A CA 1
ATOM 656 C C . SER A 1 80 ? -16.775 -13.176 11.159 1.00 88.38 80 SER A C 1
ATOM 658 O O . SER A 1 80 ? -16.820 -12.231 11.955 1.00 88.38 80 SER A O 1
ATOM 660 N N . PRO A 1 81 ? -17.384 -14.350 11.424 1.00 92.75 81 PRO A N 1
ATOM 661 C CA . PRO A 1 81 ? -18.151 -14.593 12.649 1.00 92.75 81 PRO A CA 1
ATOM 662 C C . PRO A 1 81 ? -17.371 -14.251 13.926 1.00 92.75 81 PRO A C 1
ATOM 664 O O . PRO A 1 81 ? -17.911 -13.622 14.834 1.00 92.75 81 PRO A O 1
ATOM 667 N N . LEU A 1 82 ? -16.073 -14.577 13.956 1.00 93.12 82 LEU A N 1
ATOM 668 C CA . LEU A 1 82 ? -15.190 -14.261 15.079 1.00 93.12 82 LEU A CA 1
ATOM 669 C C . LEU A 1 82 ? -15.031 -12.747 15.278 1.00 93.12 82 LEU A C 1
ATOM 671 O O . LEU A 1 82 ? -15.040 -12.268 16.408 1.00 93.12 82 LEU A O 1
ATOM 675 N N . HIS A 1 83 ? -14.900 -11.982 14.191 1.00 90.75 83 HIS A N 1
ATOM 676 C CA . HIS A 1 83 ? -14.781 -10.526 14.274 1.00 90.75 83 HIS A CA 1
ATOM 677 C C . HIS A 1 83 ? -16.065 -9.895 14.822 1.00 90.75 83 HIS A C 1
ATOM 679 O O . HIS A 1 83 ? -16.008 -9.036 15.700 1.00 90.75 83 HIS A O 1
ATOM 685 N N . GLN A 1 84 ? -17.229 -10.371 14.373 1.00 93.56 84 GLN A N 1
ATOM 686 C CA . GLN A 1 84 ? -18.515 -9.926 14.912 1.00 93.56 84 GLN A CA 1
ATOM 687 C C . GLN A 1 84 ? -18.659 -10.246 16.404 1.00 93.56 84 GLN A C 1
ATOM 689 O O . GLN A 1 84 ? -19.209 -9.448 17.161 1.00 93.56 84 GLN A O 1
ATOM 694 N N . GLU A 1 85 ? -18.176 -11.407 16.845 1.00 96.31 85 GLU A N 1
ATOM 695 C CA . GLU A 1 85 ? -18.210 -11.789 18.256 1.00 96.31 85 GLU A CA 1
ATOM 696 C C . GLU A 1 85 ? -17.269 -10.938 19.115 1.00 96.31 85 GLU A C 1
ATOM 698 O O . GLU A 1 85 ? -17.666 -10.491 20.195 1.00 96.31 85 GLU A O 1
ATOM 703 N N . LEU A 1 86 ? -16.070 -10.629 18.612 1.00 95.69 86 LEU A N 1
ATOM 704 C CA . LEU A 1 86 ? -15.158 -9.677 19.249 1.00 95.69 86 LEU A CA 1
ATOM 705 C C . LEU A 1 86 ? -15.793 -8.289 19.376 1.00 95.69 86 LEU A C 1
ATOM 707 O O . LEU A 1 86 ? -15.751 -7.714 20.462 1.00 95.69 86 LEU A O 1
ATOM 711 N N . LEU A 1 87 ? -16.447 -7.790 18.321 1.00 94.81 87 LEU A N 1
ATOM 712 C CA . LEU A 1 87 ? -17.147 -6.502 18.341 1.00 94.81 87 LEU A CA 1
ATOM 713 C C . LEU A 1 87 ? -18.269 -6.485 19.393 1.00 94.81 87 LEU A C 1
ATOM 715 O O . LEU A 1 87 ? -18.366 -5.564 20.202 1.00 94.81 87 LEU A O 1
ATOM 719 N N 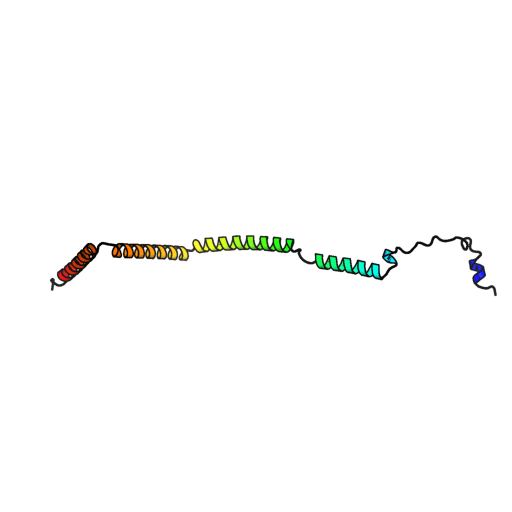. LYS A 1 88 ? -19.082 -7.549 19.446 1.00 96.50 88 LYS A N 1
ATOM 720 C CA . LYS A 1 88 ? -20.124 -7.709 20.474 1.00 96.50 88 LYS A CA 1
ATOM 721 C C . LYS A 1 88 ? -19.526 -7.737 21.880 1.00 96.50 88 LYS A C 1
ATOM 723 O O . LYS A 1 88 ? -20.090 -7.143 22.795 1.00 96.50 88 LYS A O 1
ATOM 728 N N . ARG A 1 89 ? -18.402 -8.433 22.077 1.00 97.31 89 ARG A N 1
ATOM 729 C CA . ARG A 1 89 ? -17.714 -8.492 23.374 1.00 97.31 89 ARG A CA 1
ATOM 730 C C . ARG A 1 89 ? -17.182 -7.122 23.781 1.00 97.31 89 ARG A C 1
ATOM 732 O O . ARG A 1 89 ? -17.380 -6.744 24.931 1.00 97.31 89 ARG A O 1
ATOM 739 N N . GLN A 1 90 ? -16.566 -6.389 22.857 1.00 96.94 90 GLN A N 1
ATOM 740 C CA . GLN A 1 90 ? -16.100 -5.025 23.093 1.00 96.94 90 GLN A CA 1
ATOM 741 C C . GLN A 1 90 ? -17.256 -4.123 23.538 1.00 96.94 90 GLN A C 1
ATOM 743 O O . GLN A 1 90 ? -17.171 -3.514 24.599 1.00 96.94 90 GLN A O 1
ATOM 748 N N . GLN A 1 91 ? -18.372 -4.128 22.804 1.00 97.19 91 GLN A N 1
ATOM 749 C CA . GLN A 1 91 ? -19.545 -3.322 23.149 1.00 97.19 91 GLN A CA 1
ATOM 750 C C . GLN A 1 91 ? -20.095 -3.649 24.548 1.00 97.19 91 GLN A C 1
ATOM 752 O O . GLN A 1 91 ? -20.475 -2.751 25.295 1.00 97.19 91 GLN A O 1
ATOM 757 N N . ARG A 1 92 ? -20.123 -4.933 24.937 1.00 97.75 92 ARG A N 1
ATOM 758 C CA . ARG A 1 92 ? -20.537 -5.325 26.297 1.00 97.75 92 ARG A CA 1
ATOM 759 C C . ARG A 1 92 ? -19.605 -4.755 27.363 1.00 97.75 92 ARG A C 1
ATOM 761 O O . ARG A 1 92 ? -20.093 -4.290 28.386 1.00 97.75 92 ARG A O 1
ATOM 768 N N . LEU A 1 93 ? -18.293 -4.799 27.135 1.00 97.44 93 LEU A N 1
ATOM 769 C CA . LEU A 1 93 ? -17.308 -4.265 28.077 1.00 97.44 93 LEU A CA 1
ATOM 770 C C . LEU A 1 93 ? -17.420 -2.742 28.205 1.00 97.44 93 LEU A C 1
ATOM 772 O O . LEU A 1 93 ? -17.436 -2.240 29.322 1.00 97.44 93 LEU A O 1
ATOM 776 N N . GLU A 1 94 ? -17.582 -2.025 27.093 1.00 96.88 94 GLU A N 1
ATOM 777 C CA . GLU A 1 94 ? -17.770 -0.566 27.096 1.00 96.88 94 GLU A CA 1
ATOM 778 C C . GLU A 1 94 ? -19.044 -0.147 27.844 1.00 96.88 94 GLU A C 1
ATOM 780 O O . GLU A 1 94 ? -19.040 0.843 28.578 1.00 96.88 94 GLU A O 1
ATOM 785 N N . ASN A 1 95 ? -20.134 -0.910 27.700 1.00 96.31 95 ASN A N 1
ATOM 786 C CA . ASN A 1 95 ? -21.366 -0.667 28.452 1.00 96.31 95 ASN A CA 1
ATOM 787 C C . ASN A 1 95 ? -21.163 -0.881 29.956 1.00 96.31 95 ASN A C 1
ATOM 789 O O . ASN A 1 95 ? -21.577 -0.035 30.743 1.00 96.31 95 ASN A O 1
ATOM 793 N N . LEU A 1 96 ? -20.494 -1.968 30.352 1.00 95.75 96 LEU A N 1
ATOM 794 C CA . LEU A 1 96 ? -20.184 -2.236 31.759 1.00 95.75 96 LEU A CA 1
ATOM 795 C C . LEU A 1 96 ? -19.288 -1.147 32.355 1.00 95.75 96 LEU A C 1
ATOM 797 O O . LEU A 1 96 ? -19.570 -0.659 33.443 1.00 95.75 96 LEU A O 1
ATOM 801 N N . GLU A 1 97 ? -18.255 -0.715 31.630 1.00 94.44 97 GLU A N 1
ATOM 802 C CA . GLU A 1 97 ? -17.373 0.369 32.069 1.00 94.44 97 GLU A CA 1
ATOM 803 C C . GLU A 1 97 ? -18.148 1.685 32.238 1.00 94.44 97 GLU A C 1
ATOM 805 O O . GLU A 1 97 ? -17.939 2.423 33.202 1.00 94.44 97 GLU A O 1
ATOM 810 N N . ARG A 1 98 ? -19.082 1.980 31.326 1.00 93.44 98 ARG A N 1
ATOM 811 C CA . ARG A 1 98 ? -19.952 3.158 31.430 1.00 93.44 98 ARG A CA 1
ATOM 812 C C . ARG A 1 98 ? -20.891 3.065 32.632 1.00 93.44 98 ARG A C 1
ATOM 814 O O . ARG A 1 98 ? -21.070 4.060 33.329 1.00 93.44 98 ARG A O 1
ATOM 821 N N . GLU A 1 99 ? -21.465 1.893 32.890 1.00 90.94 99 GLU A N 1
ATOM 822 C CA . GLU A 1 99 ? -22.293 1.658 34.073 1.00 90.94 99 GLU A CA 1
ATOM 823 C C . GLU A 1 99 ? -21.490 1.808 35.368 1.00 90.94 99 GLU A C 1
ATOM 825 O O . GLU A 1 99 ? -21.969 2.441 36.305 1.00 90.94 99 GLU A O 1
ATOM 830 N N . GLU A 1 100 ? -20.267 1.279 35.437 1.00 88.62 100 GLU A N 1
ATOM 831 C CA . GLU A 1 100 ? -19.399 1.456 36.607 1.00 88.62 100 GLU A CA 1
ATOM 832 C C . GLU A 1 100 ? -19.045 2.923 36.842 1.00 88.62 100 GLU A C 1
ATOM 834 O O . GLU A 1 100 ? -19.190 3.403 37.966 1.00 88.62 100 GLU A O 1
ATOM 839 N N . LYS A 1 101 ? -18.682 3.665 35.789 1.00 86.50 101 LYS A N 1
ATOM 840 C CA . LYS A 1 101 ? -18.451 5.115 35.888 1.00 86.50 101 LYS A CA 1
ATOM 841 C C . LYS A 1 101 ? -19.692 5.847 36.388 1.00 86.50 101 LYS A C 1
ATOM 843 O O . LYS A 1 101 ? -19.585 6.663 37.295 1.00 86.50 101 LYS A O 1
ATOM 848 N N . SER A 1 102 ? -20.872 5.495 35.875 1.00 84.62 102 SER A N 1
ATOM 849 C CA . SER A 1 102 ? -22.129 6.107 36.320 1.00 84.62 102 SER A CA 1
ATOM 850 C C . SER A 1 102 ? -22.431 5.827 37.796 1.00 84.62 102 SER A C 1
ATOM 852 O O . SER A 1 102 ? -22.831 6.732 38.517 1.00 84.62 102 SER A O 1
ATOM 854 N N . LYS A 1 103 ? -22.152 4.608 38.281 1.00 80.12 103 LYS A N 1
ATOM 855 C CA . LYS A 1 103 ? -22.289 4.233 39.700 1.00 80.12 103 LYS A CA 1
ATOM 856 C C . LYS A 1 103 ? -21.260 4.931 40.588 1.00 80.12 103 LYS A C 1
ATOM 858 O O . LYS A 1 103 ? -21.543 5.199 41.748 1.00 80.12 103 LYS A O 1
ATOM 863 N N . GLN A 1 104 ? -20.065 5.205 40.068 1.00 76.44 104 GLN A N 1
ATOM 864 C CA . GLN A 1 104 ? -19.044 5.961 40.790 1.00 76.44 104 GLN A CA 1
ATOM 865 C C . GLN A 1 104 ? -19.398 7.454 40.877 1.00 76.44 104 GLN A C 1
ATOM 867 O O . GLN A 1 104 ? -19.120 8.085 41.894 1.00 76.44 104 GLN A O 1
ATOM 872 N N . GLU A 1 105 ? -20.029 8.000 39.836 1.00 80.25 105 GLU A N 1
ATOM 873 C CA . GLU A 1 105 ? -20.538 9.376 39.792 1.00 80.25 105 GLU A CA 1
ATOM 874 C C . GLU A 1 105 ? -21.866 9.558 40.552 1.00 80.25 105 GLU A C 1
ATOM 876 O O . GLU A 1 105 ? -22.255 10.693 40.837 1.00 80.25 105 GLU A O 1
ATOM 881 N N . GLU A 1 106 ? -22.564 8.473 40.917 1.00 82.62 106 GLU A N 1
ATOM 882 C CA . GLU A 1 106 ? -23.778 8.553 41.733 1.00 82.62 106 GLU A CA 1
ATOM 883 C C . GLU A 1 106 ? -23.492 9.203 43.098 1.00 82.62 106 GLU A C 1
ATOM 885 O O . GLU A 1 106 ? -22.512 8.849 43.765 1.00 82.62 106 GLU A O 1
ATOM 890 N N . PRO A 1 107 ? -24.379 10.094 43.580 1.00 87.06 107 PRO A N 1
ATOM 891 C CA . PRO A 1 107 ? -24.243 10.707 44.893 1.00 87.06 107 PRO A CA 1
ATOM 892 C C . PRO A 1 107 ? -24.045 9.679 46.013 1.00 87.06 107 PRO A C 1
ATOM 894 O O . PRO A 1 107 ? -24.791 8.705 46.131 1.00 87.06 107 PRO A O 1
ATOM 897 N N . GLU A 1 108 ? -23.082 9.945 46.894 1.00 84.81 108 GLU A N 1
ATOM 898 C CA . GLU A 1 108 ? -22.646 9.026 47.953 1.00 84.81 108 GLU A CA 1
ATOM 899 C C . GLU A 1 108 ? -23.802 8.514 48.837 1.00 84.81 108 GLU A C 1
ATOM 901 O O . GLU A 1 108 ? -23.829 7.346 49.224 1.00 84.81 108 GLU A O 1
ATOM 906 N N . PHE A 1 109 ? -24.819 9.342 49.101 1.00 88.69 109 PHE A N 1
ATOM 907 C CA . PHE A 1 109 ? -25.971 8.948 49.919 1.00 88.69 109 PHE A CA 1
ATOM 908 C C . PHE A 1 109 ? -26.824 7.835 49.282 1.00 88.69 109 PHE A C 1
ATOM 910 O O . PHE A 1 109 ? -27.380 7.007 50.008 1.00 88.69 109 PHE A O 1
ATOM 917 N N . LEU A 1 110 ? -26.925 7.780 47.946 1.00 85.44 110 LEU A N 1
ATOM 918 C CA . LEU A 1 110 ? -27.608 6.687 47.243 1.00 85.44 110 LEU A CA 1
ATOM 919 C C . LEU A 1 110 ? -26.808 5.391 47.381 1.00 85.44 110 LEU A C 1
ATOM 921 O O . LEU A 1 110 ? -27.387 4.341 47.674 1.00 85.44 110 LEU A O 1
ATOM 925 N N . GLN A 1 111 ? -25.480 5.482 47.279 1.00 86.19 111 GLN A N 1
ATOM 926 C CA . GLN A 1 111 ? -24.587 4.341 47.470 1.00 86.19 111 GLN A CA 1
ATOM 927 C C . GLN A 1 111 ? -24.686 3.784 48.898 1.00 86.19 111 GLN A C 1
ATOM 929 O O . GLN A 1 111 ? -24.832 2.575 49.086 1.00 86.19 111 GLN A O 1
ATOM 934 N N . VAL A 1 112 ? -24.656 4.650 49.918 1.00 89.56 112 VAL A N 1
ATOM 935 C CA . VAL A 1 112 ? -24.801 4.257 51.331 1.00 89.56 112 VAL A CA 1
ATOM 936 C C . VAL A 1 112 ? -26.174 3.631 51.590 1.00 89.56 112 VAL A C 1
ATOM 938 O O . VAL A 1 112 ? -26.253 2.582 52.229 1.00 89.56 112 VAL A O 1
ATOM 941 N N . LYS A 1 113 ? -27.253 4.210 51.047 1.00 89.19 113 LYS A N 1
ATOM 942 C CA . LYS A 1 113 ? -28.613 3.664 51.171 1.00 89.19 113 LYS A CA 1
ATOM 943 C C . LYS A 1 113 ? -28.726 2.256 50.580 1.00 89.19 113 LYS A C 1
ATOM 945 O O . LYS A 1 113 ? -29.307 1.377 51.214 1.00 89.19 113 LYS A O 1
ATOM 950 N N . GLU A 1 114 ? -28.163 2.021 49.397 1.00 86.69 114 GLU A N 1
ATOM 951 C CA . GLU A 1 114 ? -28.185 0.696 48.769 1.00 86.69 114 GLU A CA 1
ATOM 952 C C . GLU A 1 114 ? -27.303 -0.318 49.519 1.00 86.69 114 GLU A C 1
ATOM 954 O O . GLU A 1 114 ? -27.703 -1.474 49.671 1.00 86.69 114 GLU A O 1
ATOM 959 N N . ARG A 1 115 ? -26.147 0.100 50.062 1.00 89.56 115 ARG A N 1
ATOM 960 C CA . ARG A 1 115 ? -25.309 -0.744 50.941 1.00 89.56 115 ARG A CA 1
ATOM 961 C C . ARG A 1 115 ? -26.078 -1.187 52.185 1.00 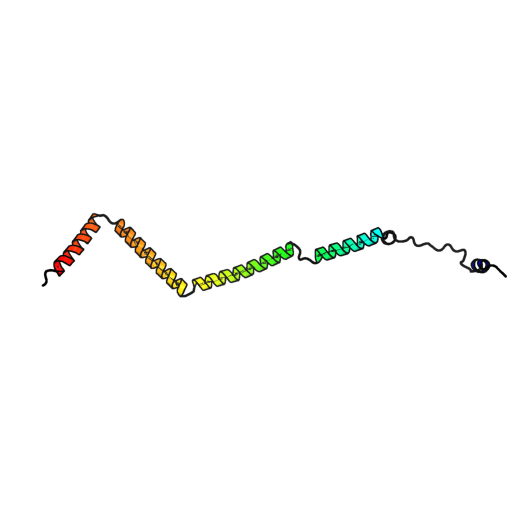89.56 115 ARG A C 1
ATOM 963 O O . ARG A 1 115 ? -26.104 -2.380 52.477 1.00 89.56 115 ARG A O 1
ATOM 970 N N . LEU A 1 116 ? -26.758 -0.254 52.856 1.00 90.75 116 LEU A N 1
ATOM 971 C CA . LEU A 1 116 ? -27.604 -0.553 54.015 1.00 90.75 116 LEU A CA 1
ATOM 972 C C . LEU A 1 116 ? -28.759 -1.494 53.648 1.00 90.75 116 LEU A C 1
ATOM 974 O O . LEU A 1 116 ? -29.040 -2.441 54.378 1.00 90.75 116 LEU A O 1
ATOM 978 N N . ARG A 1 117 ? -29.396 -1.305 52.483 1.00 88.75 117 ARG A N 1
ATOM 979 C CA . ARG A 1 117 ? -30.446 -2.219 52.007 1.00 88.75 117 ARG A CA 1
ATOM 980 C C . ARG A 1 117 ? -29.915 -3.647 51.844 1.00 88.75 117 ARG A C 1
ATOM 982 O O . ARG A 1 117 ? -30.555 -4.590 52.300 1.00 88.75 117 ARG A O 1
ATOM 989 N N . ARG A 1 118 ? -28.731 -3.825 51.248 1.00 85.88 118 ARG A N 1
ATOM 990 C CA . ARG A 1 118 ? -28.106 -5.150 51.071 1.00 85.88 118 ARG A CA 1
ATOM 991 C C . ARG A 1 118 ? -27.785 -5.821 52.401 1.00 85.88 118 ARG A C 1
ATOM 993 O O . ARG A 1 118 ? -28.103 -6.995 52.557 1.00 85.88 118 ARG A O 1
ATOM 1000 N N . THR A 1 119 ? -27.242 -5.084 53.370 1.00 82.88 119 THR A N 1
ATOM 1001 C CA . THR A 1 119 ? -26.958 -5.639 54.702 1.00 82.88 119 THR A CA 1
ATOM 1002 C C . THR A 1 119 ? -28.234 -6.018 55.449 1.00 82.88 119 THR A C 1
ATOM 1004 O O . THR A 1 119 ? -28.270 -7.071 56.073 1.00 82.88 119 THR A O 1
ATOM 1007 N N . THR A 1 120 ? -29.314 -5.234 55.331 1.00 75.50 120 THR A N 1
ATOM 1008 C CA . THR A 1 120 ? -30.602 -5.585 55.965 1.00 75.50 120 THR A CA 1
ATOM 1009 C C . THR A 1 120 ? -31.238 -6.844 55.376 1.00 75.50 120 THR A C 1
ATOM 1011 O O . THR A 1 120 ? -31.858 -7.610 56.104 1.00 75.50 120 THR A O 1
ATOM 1014 N N . VAL A 1 121 ? -31.066 -7.092 54.072 1.00 71.00 121 VAL A N 1
ATOM 1015 C CA . VAL A 1 121 ? -31.571 -8.313 53.425 1.00 71.00 121 VAL A CA 1
ATOM 1016 C C . VAL A 1 121 ? -30.762 -9.542 53.856 1.00 71.00 121 VAL A C 1
ATOM 1018 O O . VAL A 1 121 ? -31.340 -10.614 54.002 1.00 71.00 121 VAL A O 1
ATOM 1021 N N . MET A 1 122 ? -29.454 -9.397 54.102 1.00 62.66 122 MET A N 1
ATOM 1022 C CA . MET A 1 122 ? -28.628 -10.495 54.624 1.00 62.66 122 MET A CA 1
ATOM 1023 C C . MET A 1 122 ? -28.926 -10.796 56.105 1.00 62.66 122 MET A C 1
ATOM 1025 O O . MET A 1 122 ? -29.102 -11.960 56.443 1.00 62.66 122 MET A O 1
ATOM 1029 N N . ASP A 1 123 ? -29.114 -9.775 56.955 1.00 62.06 123 ASP A N 1
ATOM 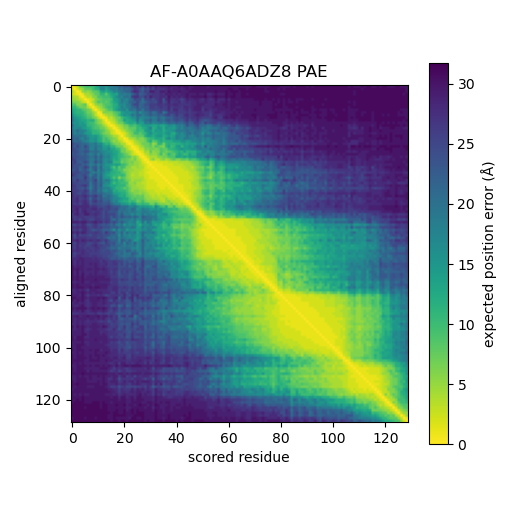1030 C CA . ASP A 1 123 ? -29.517 -9.945 58.371 1.00 62.06 123 ASP A CA 1
ATOM 1031 C C . ASP A 1 123 ? -30.920 -10.570 58.521 1.00 62.06 123 ASP A C 1
ATOM 1033 O O . ASP A 1 123 ? -31.184 -11.337 59.445 1.00 62.06 123 ASP A O 1
ATOM 1037 N N . ALA A 1 124 ? -31.834 -10.296 57.585 1.00 60.62 124 ALA A N 1
ATOM 1038 C CA . ALA A 1 124 ? -33.162 -10.912 57.567 1.00 60.62 124 ALA A CA 1
ATOM 1039 C C . ALA A 1 124 ? -33.150 -12.390 57.123 1.00 60.62 124 ALA A C 1
ATOM 1041 O O . ALA A 1 124 ? -34.079 -13.127 57.450 1.00 60.62 124 ALA A O 1
ATOM 1042 N N . GLY A 1 125 ? -32.118 -12.829 56.391 1.00 57.94 125 GLY A N 1
ATOM 1043 C CA . GLY A 1 125 ? -31.941 -14.224 55.974 1.00 57.94 125 GLY A CA 1
ATOM 1044 C C . GLY A 1 125 ? -31.364 -15.131 57.065 1.00 57.94 125 GLY A C 1
ATOM 1045 O O . GLY A 1 125 ? -31.616 -16.330 57.046 1.00 57.94 125 GLY A O 1
ATOM 1046 N N . GLU A 1 126 ? -30.642 -14.568 58.038 1.00 55.78 126 GLU A N 1
ATOM 1047 C CA . GLU A 1 126 ? -30.023 -15.318 59.144 1.00 55.78 126 GLU A CA 1
ATOM 1048 C C . GLU A 1 126 ? -30.964 -15.547 60.341 1.00 55.78 126 GLU A C 1
ATOM 1050 O O . GLU A 1 126 ? -30.696 -16.406 61.175 1.00 55.78 126 GLU A O 1
ATOM 1055 N N . LYS A 1 127 ? -32.104 -14.846 60.421 1.00 54.34 127 LYS A N 1
ATOM 1056 C CA . LYS A 1 127 ? -33.085 -14.985 61.523 1.00 54.34 127 LYS A CA 1
ATOM 1057 C C . LYS A 1 127 ? -34.138 -16.083 61.318 1.00 54.34 127 LYS A C 1
ATOM 1059 O O . LYS A 1 127 ? -35.123 -16.120 62.051 1.00 54.34 127 LYS A O 1
ATOM 1064 N N . GLN A 1 128 ? -33.947 -16.964 60.337 1.00 51.00 128 GLN A N 1
ATOM 1065 C CA . GLN A 1 128 ? -34.780 -18.152 60.123 1.00 51.00 128 GLN A CA 1
ATOM 1066 C C . GLN A 1 128 ? -33.935 -19.428 60.254 1.00 51.00 128 GLN A C 1
ATOM 1068 O O . GLN A 1 128 ? -33.695 -20.116 59.264 1.00 51.00 128 GLN A O 1
ATOM 1073 N N . VAL A 1 129 ? -33.476 -19.717 61.478 1.00 37.06 129 VAL A N 1
ATOM 1074 C CA . VAL A 1 129 ? -33.025 -21.040 61.957 1.00 37.06 129 VAL A CA 1
ATOM 1075 C C . VAL A 1 129 ? -33.469 -21.198 63.406 1.00 37.06 129 VAL A C 1
ATOM 1077 O O . VAL A 1 129 ? -33.298 -20.221 64.169 1.00 37.06 129 VAL A O 1
#

Organism: Amphiprion ocellaris (NCBI:txid80972)

InterPro domains:
  IPR009533 FAM107 [PF06625] (15-118)
  IPR009533 FAM107 [PTHR16768] (14-127)

Radius of gyration: 50.86 Å; Cα contacts (8 Å, |Δi|>4): 14; chains: 1; bounding box: 97×32×138 Å

pLDDT: mean 80.77, std 13.28, range [37.06, 97.75]

Secondary structure (DSSP, 8-state):
---TTHHHHSSTTTT------PPPHHHH-HHHHHHHHHHHHHHHHHTTSPPHHHHHHHHHHHHHHHHHHHHHHHHHHHTSHHHHHHHHHHHHHHHHHHHHHHHHHS-HHHHHHHHHHHHHHHHHHHT--

Mean predicted aligned error: 18.05 Å

Solvent-accessible surface area (backbone atoms only — not comparable to full-atom values): 7647 Å² total; per-residue (Å²): 140,81,66,82,69,64,70,57,65,76,42,98,64,61,85,57,86,70,86,76,78,75,72,54,68,68,73,63,36,65,68,55,44,51,51,53,53,49,51,54,52,49,51,56,56,59,67,70,45,78,48,71,66,55,49,51,51,50,49,50,56,49,51,53,54,51,47,55,55,48,55,51,51,51,51,54,50,62,68,29,71,67,44,49,50,50,52,53,50,50,53,52,50,54,52,51,54,52,50,51,51,50,62,68,69,45,60,64,67,60,56,52,51,52,52,52,51,54,52,53,55,54,58,62,61,68,74,77,122

Foldseek 3Di:
DDDPVVVLPPPPCSPDDDPDDPPDPCVVDPVNVVVVVVVVVVVVVVVVDQPPVSVVVVVVVVVVVVVVVVVVVVVVVCVDPVNVVVVVVVVVVVVVVVVVVVVVVPDVVVVVVVVVVVVVVVVVVVPPD

Sequence (129 aa):
DLSPDYFSITSPGSHLIRPHKPLNPITASKSHQELHKELQMTHKRLDRGKTELQRALEKRKWEQRMKASRDQQEANKNTSPLHQELLKRQQRLENLEREEKSKQEEPEFLQVKERLRRTTVMDAGEKQV